Protein AF-T1A8D2-F1 (afdb_monomer_lite)

InterPro domains:
  IPR000194 ATPase, F1/V1/A1 complex, alpha/beta subunit, nucleotide-binding domain [PF00006] (23-171)
  IPR027417 P-loop containing nucleoside triphosphate hydrolase [SSF52540] (2-171)
  IPR050053 ATPase alpha/beta chains [PTHR15184] (2-173)

Secondary structure (DSSP, 8-state):
--S--PPPPGGGS-----EE--S-HHHHHHSPEETT--------TTSSHHHHHHHHHHHIIIII--EEEEEEES--HHHHHHHHHHHHHTT-GGGEEEEEE-TTS-HHHHHHHHHHHHHHHHHHHHTS---EEEEEETHHHHHHHHHHHHHHTTPPP-GGG--TTHHHHHHT-

Organism: NCBI:txid410659

Foldseek 3Di:
DDLDDFDDDPVPDDPDWDWDDQVDVCCVPPPTDTQVDDDDDDDDPPPCPLVSVLSSLVCCVPPFVFAEEEQAQQAAPVVVVVSVVVCVVVVSVVRYHYFYDHVPHQLVSSLRSLSVSVVVQVCCCPVVVGRYHYHYVPPVSNQVSQLVVQVVVVADADPPSTHPCSVVSSVRD

Sequence (173 aa):
RSIHRDPPPYDELATSTEVFETGIKVIDLIAPFSKGGKTGLFGGAGVGKTVIIMELIRNIAMEHGGFSVFAGVGERTREGNDLWNEMKESKVIDKTSLVYGQMNEPPGVRLRVALTGLAQAEFFRDEEQRDVLFFVDNIFRFTLAGAEVSALLGRMPSAVGYQPTLAVEMGGL

Structure (mmCIF, N/CA/C/O backbone):
data_AF-T1A8D2-F1
#
_entry.id   AF-T1A8D2-F1
#
loop_
_atom_site.group_PDB
_atom_site.id
_atom_site.type_symbol
_atom_site.label_atom_id
_atom_site.label_alt_id
_atom_site.label_comp_id
_atom_site.label_asym_id
_atom_site.label_entity_id
_atom_site.label_seq_id
_atom_site.pdbx_PDB_ins_code
_atom_site.Cartn_x
_atom_site.Cartn_y
_atom_site.Cartn_z
_atom_site.occupancy
_atom_site.B_iso_or_equiv
_atom_site.auth_seq_id
_atom_site.auth_comp_id
_atom_site.auth_asym_id
_atom_site.auth_atom_id
_atom_site.pdbx_PDB_model_num
ATOM 1 N N . ARG A 1 1 ? 2.621 -15.488 4.772 1.00 78.00 1 A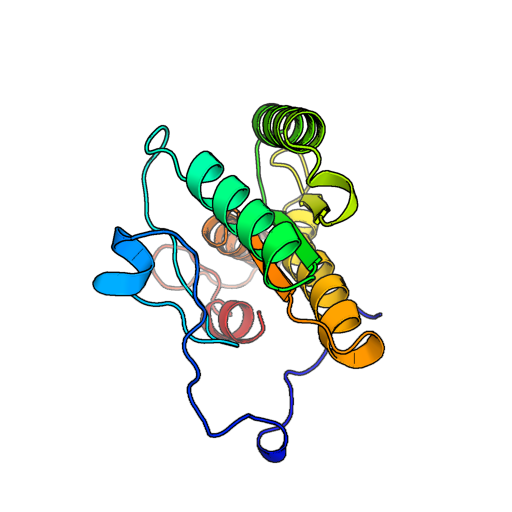RG A N 1
ATOM 2 C CA . ARG A 1 1 ? 2.030 -15.790 3.443 1.00 78.00 1 ARG A CA 1
ATOM 3 C C . ARG A 1 1 ? 3.031 -15.457 2.338 1.00 78.00 1 ARG A C 1
ATOM 5 O O . ARG A 1 1 ? 3.975 -14.726 2.616 1.00 78.00 1 ARG A O 1
ATOM 12 N N . SER A 1 2 ? 2.866 -16.011 1.132 1.00 91.62 2 SER A N 1
ATOM 13 C CA . SER A 1 2 ? 3.641 -15.592 -0.051 1.00 91.62 2 SER A CA 1
ATOM 14 C C . SER A 1 2 ? 3.318 -14.136 -0.400 1.00 91.62 2 SER A C 1
ATOM 16 O O . SER A 1 2 ? 2.164 -13.739 -0.279 1.00 91.62 2 SER A O 1
ATOM 18 N N . ILE A 1 3 ? 4.312 -13.362 -0.846 1.00 94.56 3 ILE A N 1
ATOM 19 C CA . ILE A 1 3 ? 4.110 -11.997 -1.374 1.00 94.56 3 ILE A CA 1
ATOM 20 C C . ILE A 1 3 ? 3.638 -11.993 -2.836 1.00 94.56 3 ILE A C 1
ATOM 22 O O . ILE A 1 3 ? 3.294 -10.951 -3.381 1.00 94.56 3 ILE A O 1
ATOM 26 N N . HIS A 1 4 ? 3.662 -13.155 -3.489 1.00 94.38 4 HIS A N 1
ATOM 27 C CA . HIS A 1 4 ? 3.144 -13.356 -4.835 1.00 94.38 4 HIS A CA 1
ATOM 28 C C . HIS A 1 4 ? 1.907 -14.238 -4.750 1.00 94.38 4 HIS A C 1
ATOM 30 O O . HIS A 1 4 ? 2.004 -15.387 -4.300 1.00 94.38 4 HIS A O 1
ATOM 36 N N . ARG A 1 5 ? 0.765 -13.684 -5.157 1.00 90.69 5 ARG A N 1
ATOM 37 C CA . ARG A 1 5 ? -0.535 -14.346 -5.153 1.00 90.69 5 ARG A CA 1
ATOM 38 C C . ARG A 1 5 ? -1.411 -13.750 -6.252 1.00 90.69 5 ARG A C 1
ATOM 40 O O . ARG A 1 5 ? -1.232 -12.590 -6.619 1.00 90.69 5 ARG A O 1
ATOM 47 N N . ASP A 1 6 ? -2.330 -14.559 -6.755 1.00 92.06 6 ASP A N 1
ATOM 48 C CA . ASP A 1 6 ? -3.374 -14.103 -7.664 1.00 92.06 6 ASP A CA 1
ATOM 49 C C . ASP A 1 6 ? -4.429 -13.274 -6.908 1.00 92.06 6 ASP A C 1
ATOM 51 O O . ASP A 1 6 ? -4.657 -13.515 -5.715 1.00 92.06 6 ASP A O 1
ATOM 55 N N . PRO A 1 7 ? -5.075 -12.300 -7.574 1.00 92.06 7 PRO A N 1
ATOM 56 C CA . PRO A 1 7 ? -6.172 -11.548 -6.977 1.00 92.06 7 PRO A CA 1
ATOM 57 C C . PRO A 1 7 ? -7.350 -12.472 -6.612 1.00 92.06 7 PRO A C 1
ATOM 59 O O . PRO A 1 7 ? -7.465 -13.566 -7.174 1.00 92.06 7 PRO A O 1
ATOM 62 N N . PRO A 1 8 ? -8.251 -12.035 -5.709 1.00 91.88 8 PRO A N 1
ATOM 63 C CA . PRO A 1 8 ? -9.475 -12.772 -5.413 1.00 91.88 8 PRO A CA 1
ATOM 64 C C . PRO A 1 8 ? -10.268 -13.092 -6.693 1.00 91.88 8 PRO A C 1
ATOM 66 O O . PRO A 1 8 ? -10.327 -12.249 -7.599 1.00 91.88 8 PRO A O 1
ATOM 69 N N . PRO A 1 9 ? -10.863 -14.293 -6.796 1.00 93.44 9 PRO A N 1
ATOM 70 C CA . PRO A 1 9 ? -11.657 -14.674 -7.952 1.00 93.44 9 PRO A CA 1
ATOM 71 C C . PRO A 1 9 ? -12.948 -13.844 -8.026 1.00 93.44 9 PRO A C 1
ATOM 73 O O . PRO A 1 9 ? -13.405 -13.255 -7.047 1.00 93.44 9 PRO A O 1
ATOM 76 N N . TYR A 1 10 ? -13.528 -13.762 -9.225 1.00 91.12 10 TYR A N 1
ATOM 77 C CA . TYR A 1 10 ? -14.649 -12.860 -9.513 1.00 91.12 10 TYR A CA 1
ATOM 78 C C . TYR A 1 10 ? -15.898 -13.129 -8.656 1.00 91.12 10 TYR A C 1
ATOM 80 O O . TYR A 1 10 ? -16.630 -12.201 -8.325 1.00 91.12 10 TYR A O 1
ATOM 88 N N . ASP A 1 11 ? -16.138 -14.385 -8.295 1.00 92.31 11 ASP A N 1
ATOM 89 C CA . ASP A 1 11 ? -17.256 -14.843 -7.470 1.00 92.31 11 ASP A CA 1
ATOM 90 C C . ASP A 1 11 ? -17.105 -14.522 -5.974 1.00 92.31 11 ASP A C 1
ATOM 92 O O . ASP A 1 11 ? -18.099 -14.540 -5.252 1.00 92.31 11 ASP A O 1
ATOM 96 N N . GLU A 1 12 ? -15.900 -14.169 -5.516 1.00 87.94 12 GLU A N 1
ATOM 97 C CA . GLU A 1 12 ? -15.640 -13.693 -4.149 1.00 87.94 12 GLU A CA 1
ATOM 98 C C . GLU A 1 12 ? -15.755 -12.161 -4.015 1.00 87.94 12 GLU A C 1
ATOM 100 O O . GLU A 1 12 ? -15.654 -11.619 -2.912 1.00 87.94 12 GLU A O 1
ATOM 105 N N . LEU A 1 13 ? -15.966 -11.434 -5.118 1.00 87.50 13 LEU A N 1
ATOM 106 C CA . LEU A 1 13 ? -16.071 -9.977 -5.089 1.00 87.50 13 LEU A CA 1
ATOM 107 C C . LEU A 1 13 ? -17.423 -9.523 -4.522 1.00 87.50 13 LEU A C 1
ATOM 109 O O . LEU A 1 13 ? -18.489 -9.941 -4.975 1.00 87.50 13 LEU A O 1
ATOM 113 N N . ALA A 1 14 ? -17.382 -8.597 -3.561 1.00 84.88 14 ALA A N 1
ATOM 114 C CA . ALA A 1 14 ? -18.587 -7.981 -3.019 1.00 84.88 14 ALA A CA 1
ATOM 115 C C . ALA A 1 14 ? -19.301 -7.132 -4.085 1.00 84.88 14 ALA A C 1
ATOM 117 O O . ALA A 1 14 ? -18.688 -6.313 -4.770 1.00 84.88 14 ALA A O 1
ATOM 118 N N . THR A 1 15 ? -20.620 -7.299 -4.201 1.00 82.81 15 THR A N 1
ATOM 119 C CA . THR A 1 15 ? -21.453 -6.568 -5.172 1.00 82.81 15 THR A CA 1
ATOM 120 C C . THR A 1 15 ? -22.034 -5.266 -4.622 1.00 82.81 15 THR A C 1
ATOM 122 O O . THR A 1 15 ? -22.612 -4.487 -5.378 1.00 82.81 15 THR A O 1
ATOM 125 N N . SER A 1 16 ? -21.943 -5.043 -3.308 1.00 80.44 16 SER A N 1
ATOM 126 C CA . SER A 1 16 ? -22.485 -3.867 -2.629 1.00 80.44 16 SER A CA 1
ATOM 127 C C . SER A 1 16 ? -21.389 -2.867 -2.285 1.00 80.44 16 SER A C 1
ATOM 129 O O . SER A 1 16 ? -20.366 -3.221 -1.704 1.00 80.44 16 SER A O 1
ATOM 131 N N . THR A 1 17 ? -21.644 -1.598 -2.589 1.00 80.88 17 THR A N 1
ATOM 132 C CA . THR A 1 17 ? -20.781 -0.493 -2.174 1.00 80.88 17 THR A CA 1
ATOM 133 C C . THR A 1 17 ? -21.254 0.030 -0.825 1.00 80.88 17 THR A C 1
ATOM 135 O O . THR A 1 17 ? -22.325 0.629 -0.732 1.00 80.88 17 THR A O 1
ATOM 138 N N . GLU A 1 18 ? -20.453 -0.180 0.213 1.00 88.12 18 GLU A N 1
ATOM 139 C CA . GLU A 1 18 ? -20.661 0.426 1.529 1.00 88.12 18 GLU A CA 1
ATOM 140 C C . GLU A 1 18 ? -19.740 1.632 1.708 1.00 88.12 18 GLU A C 1
ATOM 142 O O . GLU A 1 18 ? -18.583 1.611 1.280 1.00 88.12 18 GLU A O 1
ATOM 147 N N . VAL A 1 19 ? -20.242 2.683 2.357 1.00 89.38 19 VAL A N 1
ATOM 148 C CA . VAL A 1 19 ? -19.422 3.845 2.710 1.00 89.38 19 VAL A CA 1
ATOM 149 C C . VAL A 1 19 ? -18.532 3.489 3.898 1.00 89.38 19 VAL A C 1
ATOM 151 O O . VAL A 1 19 ? -18.973 2.891 4.877 1.00 89.38 19 VAL A O 1
ATOM 154 N N . PHE A 1 20 ? -17.262 3.858 3.793 1.00 88.38 20 PHE A N 1
ATOM 155 C CA . PHE A 1 20 ? -16.303 3.813 4.880 1.00 88.38 20 PHE A CA 1
ATOM 156 C C . PHE A 1 20 ? -16.250 5.191 5.550 1.00 88.38 20 PHE A C 1
ATOM 158 O O . PHE A 1 20 ? -15.716 6.143 4.978 1.00 88.38 20 PHE A O 1
ATOM 165 N N . GLU A 1 21 ? -16.840 5.293 6.741 1.00 88.81 21 GLU A N 1
ATOM 166 C CA . GLU A 1 21 ? -16.860 6.530 7.525 1.00 88.81 21 GLU A CA 1
ATOM 167 C C . GLU A 1 21 ? -15.481 6.798 8.135 1.00 88.81 21 GLU A C 1
ATOM 169 O O . GLU A 1 21 ? -14.952 5.998 8.908 1.00 88.81 21 GLU A O 1
ATOM 174 N N . THR A 1 22 ? -14.886 7.928 7.754 1.00 88.62 22 THR A N 1
ATOM 175 C CA . THR A 1 22 ? -13.522 8.295 8.149 1.00 88.62 22 THR A CA 1
ATOM 176 C C . THR A 1 22 ? -13.470 9.182 9.385 1.00 88.62 22 THR A C 1
ATOM 178 O O . THR A 1 22 ? -12.394 9.336 9.958 1.00 88.62 22 THR A O 1
ATOM 181 N N . GLY A 1 23 ? -14.579 9.827 9.757 1.00 88.56 23 GLY A N 1
ATOM 182 C CA . GLY A 1 23 ? -14.636 10.862 10.793 1.00 88.56 23 GLY A CA 1
ATOM 183 C C . GLY A 1 23 ? -14.097 12.224 10.329 1.00 88.56 23 GLY A C 1
ATOM 184 O O . GLY A 1 23 ? -14.120 13.207 11.077 1.00 88.56 23 GLY A O 1
ATOM 185 N N . ILE A 1 24 ? -13.618 12.327 9.085 1.00 91.56 24 ILE A N 1
ATOM 186 C CA . ILE A 1 24 ? -13.083 13.557 8.507 1.00 91.56 24 ILE A CA 1
ATOM 187 C C . ILE A 1 24 ? -14.168 14.203 7.647 1.00 91.56 24 ILE A C 1
ATOM 189 O O . ILE A 1 24 ? -14.405 13.804 6.511 1.00 91.56 24 ILE A O 1
ATOM 193 N N . LYS A 1 25 ? -14.763 15.291 8.153 1.00 93.44 25 LYS A N 1
ATOM 194 C CA . LYS A 1 25 ? -15.904 15.993 7.524 1.00 93.44 25 LYS A CA 1
ATOM 195 C C . LYS A 1 25 ? -15.778 16.224 6.017 1.00 93.44 25 LYS A C 1
ATOM 197 O O . LYS A 1 25 ? -16.750 16.049 5.295 1.00 93.44 25 LYS A O 1
ATOM 202 N N . VAL A 1 26 ? -14.615 16.678 5.540 1.00 93.81 26 VAL A N 1
ATOM 203 C CA . VAL A 1 26 ? -14.428 16.958 4.106 1.00 93.81 26 VAL A CA 1
ATOM 204 C C . VAL A 1 26 ? -14.395 15.676 3.273 1.00 93.81 26 VAL A C 1
ATOM 206 O O . VAL A 1 26 ? -14.900 15.678 2.156 1.00 93.81 26 VAL A O 1
ATOM 209 N N . ILE A 1 27 ? -13.853 14.586 3.819 1.00 93.19 27 ILE A N 1
ATOM 210 C CA . ILE A 1 27 ? -13.820 13.285 3.152 1.00 93.19 27 ILE A CA 1
ATOM 211 C C . ILE A 1 27 ? -15.230 12.703 3.158 1.00 93.19 27 ILE A C 1
ATOM 213 O O . ILE A 1 27 ? -15.786 12.475 2.092 1.00 93.19 27 ILE A O 1
ATOM 217 N N . ASP A 1 28 ? -15.858 12.594 4.327 1.00 92.50 28 ASP A N 1
ATOM 218 C CA . ASP A 1 28 ? -17.167 11.946 4.462 1.00 92.50 28 ASP A CA 1
ATOM 219 C C . ASP A 1 28 ? -18.287 12.678 3.700 1.00 92.50 28 ASP A C 1
ATOM 221 O O . ASP A 1 28 ? -19.221 12.042 3.219 1.00 92.50 28 ASP A O 1
ATOM 225 N N . LEU A 1 29 ? -18.198 14.007 3.549 1.00 94.06 29 LEU A N 1
ATOM 226 C CA . LEU A 1 29 ? -19.216 14.793 2.843 1.00 94.06 29 LEU A CA 1
ATOM 227 C C . LEU A 1 29 ? -18.970 14.914 1.332 1.00 94.06 29 LEU A C 1
ATOM 229 O O . LEU A 1 29 ? -19.924 14.869 0.559 1.00 94.06 29 LEU A O 1
ATOM 233 N N . ILE A 1 30 ? -17.724 15.155 0.907 1.00 94.69 30 ILE A N 1
ATOM 234 C CA . ILE A 1 30 ? -17.418 15.541 -0.484 1.00 94.69 30 ILE A CA 1
ATOM 235 C C . ILE A 1 30 ? -16.876 14.367 -1.299 1.00 94.69 30 ILE A C 1
ATOM 237 O O . ILE A 1 30 ? -17.179 14.256 -2.485 1.00 94.69 30 ILE A O 1
ATOM 241 N N . ALA A 1 31 ? -16.062 13.509 -0.686 1.00 92.38 31 ALA A N 1
ATOM 242 C CA . ALA A 1 31 ? -15.376 12.413 -1.362 1.00 92.38 31 ALA A CA 1
ATOM 243 C C . ALA A 1 31 ? -15.325 11.168 -0.456 1.00 92.38 31 ALA A C 1
ATOM 245 O O . ALA A 1 31 ? -14.235 10.773 -0.031 1.00 92.38 31 ALA A O 1
ATOM 246 N N . PRO A 1 32 ? -16.493 10.578 -0.126 1.00 91.31 32 PRO A N 1
ATOM 247 C CA . PRO A 1 32 ? -16.577 9.482 0.828 1.00 91.31 32 PRO A CA 1
ATOM 248 C C . PRO A 1 32 ? -15.811 8.263 0.323 1.00 91.31 32 PRO A C 1
ATOM 250 O O . PRO A 1 32 ? -15.839 7.928 -0.865 1.00 91.31 32 PRO A O 1
ATOM 253 N N . PHE A 1 33 ? -15.127 7.580 1.237 1.00 91.38 33 PHE A N 1
ATOM 254 C CA . PHE A 1 33 ? -14.422 6.351 0.902 1.00 91.38 33 PHE A CA 1
ATOM 255 C C . PHE A 1 33 ? -15.420 5.201 0.801 1.00 91.38 33 PHE A C 1
ATOM 257 O O . PHE A 1 33 ? -16.437 5.180 1.488 1.00 91.38 33 PHE A O 1
ATOM 264 N N . SER A 1 34 ? -15.144 4.238 -0.072 1.00 90.25 34 SER A N 1
ATOM 265 C CA . SER A 1 34 ? -15.908 2.989 -0.140 1.00 90.25 34 SER A CA 1
ATOM 266 C C . SER A 1 34 ? -15.131 1.886 0.567 1.00 90.25 34 SER A C 1
ATOM 268 O O . SER A 1 34 ? -13.919 1.769 0.363 1.00 90.25 34 SER A O 1
ATOM 270 N N . LYS A 1 35 ? -15.804 1.058 1.368 1.00 87.94 35 LYS A N 1
ATOM 271 C CA . LYS A 1 35 ? -15.189 -0.146 1.942 1.00 87.94 35 LYS A CA 1
ATOM 272 C C . LYS A 1 35 ? -14.720 -1.073 0.821 1.00 87.94 35 LYS A C 1
ATOM 274 O O . LYS A 1 35 ? -15.427 -1.267 -0.164 1.00 87.94 35 LYS A O 1
ATOM 279 N N . GLY A 1 36 ? -13.497 -1.592 0.944 1.00 86.69 36 GLY A N 1
ATOM 280 C CA . GLY A 1 36 ? -12.843 -2.382 -0.110 1.00 86.69 36 GLY A CA 1
ATOM 281 C C . GLY A 1 36 ? -12.416 -1.577 -1.348 1.00 86.69 36 GLY A C 1
ATOM 282 O O . GLY A 1 36 ? -11.898 -2.151 -2.305 1.00 86.69 36 GLY A O 1
ATOM 283 N N . GLY A 1 37 ? -12.616 -0.255 -1.347 1.00 89.00 37 GLY A N 1
ATOM 284 C CA . GLY A 1 37 ? -12.211 0.633 -2.429 1.00 89.00 37 GLY A CA 1
ATOM 285 C C . GLY A 1 37 ? -10.725 0.996 -2.395 1.00 89.00 37 GLY A C 1
ATOM 286 O O . GLY A 1 37 ? -10.035 0.833 -1.390 1.00 89.00 37 GLY A O 1
ATOM 287 N N . LYS A 1 38 ? -10.235 1.545 -3.512 1.00 91.25 38 LYS A N 1
ATOM 288 C CA . LYS A 1 38 ? -8.898 2.145 -3.624 1.00 91.25 38 LYS A CA 1
ATOM 289 C C . LYS A 1 38 ? -9.046 3.668 -3.695 1.00 91.25 38 LYS A C 1
ATOM 291 O O . LYS A 1 38 ? -9.716 4.173 -4.594 1.00 91.25 38 LYS A O 1
ATOM 296 N N . THR A 1 39 ? -8.385 4.394 -2.796 1.00 91.00 39 THR A N 1
ATOM 297 C CA . THR A 1 39 ? -8.404 5.867 -2.760 1.00 91.00 39 THR A CA 1
ATOM 298 C C . THR A 1 39 ? -7.001 6.424 -2.979 1.00 91.00 39 THR A C 1
ATOM 300 O O . THR A 1 39 ? -6.046 5.995 -2.337 1.00 91.00 39 THR A O 1
ATOM 303 N N . GLY A 1 40 ? -6.870 7.419 -3.860 1.00 90.75 40 GLY A N 1
ATOM 304 C CA . GLY A 1 40 ? -5.622 8.160 -4.051 1.00 90.75 40 GLY A CA 1
ATOM 305 C C . GLY A 1 40 ? -5.565 9.442 -3.217 1.00 90.75 40 GLY A C 1
ATOM 306 O O . GLY A 1 40 ? -6.420 10.313 -3.366 1.00 90.75 40 GLY A O 1
ATOM 307 N N . LEU A 1 41 ? -4.526 9.596 -2.390 1.00 88.12 41 LEU A N 1
ATOM 308 C CA . LEU A 1 41 ? -4.213 10.857 -1.709 1.00 88.12 41 LEU A CA 1
ATOM 309 C C . LEU A 1 41 ? -3.195 11.656 -2.533 1.00 88.12 41 LEU A C 1
ATOM 311 O O . LEU A 1 41 ? -1.980 11.493 -2.401 1.00 88.12 41 LEU A O 1
ATOM 315 N N . PHE A 1 42 ? -3.694 12.538 -3.395 1.00 87.31 42 PHE A N 1
ATOM 316 C CA . PHE A 1 42 ? -2.856 13.375 -4.252 1.00 87.31 42 PHE A CA 1
ATOM 317 C C . PHE A 1 42 ? -2.458 14.667 -3.536 1.00 87.31 42 PHE A C 1
ATOM 319 O O . PHE A 1 42 ? -3.307 15.456 -3.131 1.00 87.31 42 PHE A O 1
ATOM 326 N N . GLY A 1 43 ? -1.154 14.917 -3.404 1.00 82.38 43 GLY A N 1
ATOM 327 C CA . GLY A 1 43 ? -0.672 16.150 -2.789 1.00 82.38 43 GLY A CA 1
ATOM 328 C C . GLY A 1 43 ? 0.841 16.329 -2.861 1.00 82.38 43 GLY A C 1
ATOM 329 O O . GLY A 1 43 ? 1.593 15.362 -3.004 1.00 82.38 43 GLY A O 1
ATOM 330 N N . GLY A 1 44 ? 1.288 17.580 -2.738 1.00 77.12 44 GLY A N 1
ATOM 331 C CA . GLY A 1 44 ? 2.705 17.954 -2.709 1.00 77.12 44 GLY A CA 1
ATOM 332 C C . GLY A 1 44 ? 3.407 17.595 -1.395 1.00 77.12 44 GLY A C 1
ATOM 333 O O . GLY A 1 44 ? 2.873 16.866 -0.555 1.00 77.12 44 GLY A O 1
ATOM 334 N N . ALA A 1 45 ? 4.626 18.097 -1.213 1.00 77.12 45 ALA A N 1
ATOM 335 C CA . ALA A 1 45 ? 5.311 18.050 0.077 1.00 77.12 45 ALA A CA 1
ATOM 336 C C . ALA A 1 45 ? 4.714 19.103 1.028 1.00 77.12 45 ALA A C 1
ATOM 338 O O . ALA A 1 45 ? 4.351 20.191 0.589 1.00 77.12 45 ALA A O 1
ATOM 339 N N . GLY A 1 46 ? 4.598 18.781 2.319 1.00 77.88 46 GLY A N 1
ATOM 340 C CA . GLY A 1 46 ? 4.149 19.734 3.345 1.00 77.88 46 GLY A CA 1
ATOM 341 C C . GLY A 1 46 ? 2.645 20.036 3.379 1.00 77.88 46 GLY A C 1
ATOM 342 O O . GLY A 1 46 ? 2.217 20.834 4.201 1.00 77.88 46 GLY A O 1
ATOM 343 N N . VAL A 1 47 ? 1.822 19.385 2.548 1.00 86.50 47 VAL A N 1
ATOM 344 C CA . VAL A 1 47 ? 0.357 19.610 2.519 1.00 86.50 47 VAL A CA 1
ATOM 345 C C . VAL A 1 47 ? -0.420 18.837 3.596 1.00 86.50 47 VAL A C 1
ATOM 347 O O . VAL A 1 47 ? -1.644 18.846 3.590 1.00 86.50 47 VAL A O 1
ATOM 350 N N . GLY A 1 48 ? 0.270 18.133 4.499 1.00 83.69 48 GLY A N 1
ATOM 351 C CA . GLY A 1 48 ? -0.364 17.394 5.598 1.00 83.69 48 GLY A CA 1
ATOM 352 C C . GLY A 1 48 ? -0.840 15.972 5.268 1.00 83.69 48 GLY A C 1
ATOM 353 O O . GLY A 1 48 ? -1.655 15.433 6.007 1.00 83.69 48 GLY A O 1
ATOM 354 N N . LYS A 1 49 ? -0.331 15.327 4.204 1.00 84.81 49 LYS A N 1
ATOM 355 C CA . LYS A 1 49 ? -0.709 13.936 3.848 1.00 84.81 49 LYS A CA 1
ATOM 356 C C . LYS A 1 49 ? -0.503 12.957 5.005 1.00 84.81 49 LYS A C 1
ATOM 358 O O . LYS A 1 49 ? -1.407 12.200 5.328 1.00 84.81 49 LYS A O 1
ATOM 363 N N . THR A 1 50 ? 0.660 13.019 5.651 1.00 79.25 50 THR A N 1
ATOM 364 C CA . THR A 1 50 ? 1.006 12.165 6.793 1.00 79.25 50 THR A CA 1
ATOM 365 C C . THR A 1 50 ? 0.042 12.365 7.959 1.00 79.25 50 THR A C 1
ATOM 367 O O . THR A 1 50 ? -0.410 11.392 8.547 1.00 79.25 50 THR A O 1
ATOM 370 N N . VAL A 1 51 ? -0.359 13.612 8.227 1.00 84.88 51 VAL A N 1
ATOM 371 C CA . VAL A 1 51 ? -1.339 13.939 9.274 1.00 84.88 51 VAL A CA 1
ATOM 372 C C . VAL A 1 51 ? -2.696 13.304 8.972 1.00 84.88 51 VAL A C 1
ATOM 374 O O . VAL A 1 51 ? -3.297 12.705 9.857 1.00 84.88 51 VAL A O 1
ATOM 377 N N . ILE A 1 52 ? -3.152 13.368 7.716 1.00 88.50 52 ILE A N 1
ATOM 378 C CA . ILE A 1 52 ? -4.400 12.714 7.294 1.00 88.50 52 ILE A CA 1
ATOM 379 C C . ILE A 1 52 ? -4.292 11.191 7.437 1.00 88.50 52 ILE A C 1
ATOM 381 O O . ILE A 1 52 ? -5.215 10.568 7.947 1.00 88.50 52 ILE A O 1
ATOM 385 N N . ILE A 1 53 ? -3.173 10.588 7.025 1.00 87.06 53 ILE A N 1
ATOM 386 C CA . ILE A 1 53 ? -2.946 9.139 7.152 1.00 87.06 53 ILE A CA 1
ATOM 387 C C . ILE A 1 53 ? -3.000 8.711 8.622 1.00 87.06 53 ILE A C 1
ATOM 389 O O . ILE A 1 53 ? -3.691 7.752 8.952 1.00 87.06 53 ILE A O 1
ATOM 393 N N . MET A 1 54 ? -2.319 9.432 9.513 1.00 85.25 54 MET A N 1
ATOM 394 C CA . MET A 1 54 ? -2.338 9.129 10.944 1.00 85.25 54 MET A CA 1
ATOM 395 C C . MET A 1 54 ? -3.733 9.260 11.552 1.00 85.25 54 MET A C 1
ATOM 397 O O . MET A 1 54 ? -4.127 8.405 12.341 1.00 85.25 54 MET A O 1
ATOM 401 N N . GLU A 1 55 ? -4.497 10.285 11.168 1.00 87.75 55 GLU A N 1
ATOM 402 C CA . GLU A 1 55 ? -5.865 10.453 11.664 1.00 87.75 55 GLU A CA 1
ATOM 403 C C . GLU A 1 55 ? -6.793 9.342 11.146 1.00 87.75 55 GLU A C 1
ATOM 405 O O . GLU A 1 55 ? -7.597 8.816 11.909 1.00 87.75 55 GLU A O 1
ATOM 410 N N . LEU A 1 56 ? -6.625 8.891 9.897 1.00 88.94 56 LEU A N 1
ATOM 411 C CA . LEU A 1 56 ? -7.353 7.733 9.365 1.00 88.94 56 LEU A CA 1
ATOM 412 C C . LEU A 1 56 ? -7.032 6.442 10.135 1.00 88.94 56 LEU A C 1
ATOM 414 O O . LEU A 1 56 ? -7.943 5.696 10.494 1.00 88.94 56 LEU A O 1
ATOM 418 N N . ILE A 1 57 ? -5.750 6.194 10.425 1.00 85.81 57 ILE A N 1
ATOM 419 C CA . ILE A 1 57 ? -5.306 5.046 11.235 1.00 85.81 57 ILE A CA 1
ATOM 420 C C . ILE A 1 57 ? -5.936 5.109 12.629 1.00 85.81 57 ILE A C 1
ATOM 422 O O . ILE A 1 57 ? -6.469 4.116 13.127 1.00 85.81 57 ILE A O 1
ATOM 426 N N . ARG A 1 58 ? -5.900 6.289 13.253 1.00 84.06 58 ARG A N 1
ATOM 427 C CA . ARG A 1 58 ? -6.466 6.525 14.580 1.00 84.06 58 ARG A CA 1
ATOM 428 C C . ARG A 1 58 ? -7.975 6.282 14.606 1.00 84.06 58 ARG A C 1
ATOM 430 O O . ARG A 1 58 ? -8.447 5.604 15.515 1.00 84.06 58 ARG A O 1
ATOM 437 N N . ASN A 1 59 ? -8.716 6.776 13.617 1.00 84.00 59 ASN A N 1
ATOM 438 C CA . ASN A 1 59 ? -10.171 6.620 13.567 1.00 84.00 59 ASN A CA 1
ATOM 439 C C . ASN A 1 59 ? -10.578 5.159 13.344 1.00 84.00 59 ASN A C 1
ATOM 441 O O . ASN A 1 59 ? -11.476 4.674 14.028 1.00 84.00 59 ASN A O 1
ATOM 445 N N . ILE A 1 60 ? -9.852 4.397 12.517 1.00 80.75 60 ILE A N 1
ATOM 446 C CA . ILE A 1 60 ? -10.082 2.945 12.417 1.00 80.75 60 ILE A CA 1
ATOM 447 C C . ILE A 1 60 ? -9.807 2.217 13.719 1.00 80.75 60 ILE A C 1
ATOM 449 O O . ILE A 1 60 ? -10.611 1.379 14.132 1.00 80.75 60 ILE A O 1
ATOM 453 N N . ALA A 1 61 ? -8.670 2.509 14.347 1.00 77.06 61 ALA A N 1
ATOM 454 C CA . ALA A 1 61 ? -8.273 1.832 15.570 1.00 77.06 61 ALA A CA 1
ATOM 455 C C . ALA A 1 61 ? -9.291 2.066 16.699 1.00 77.06 61 ALA A C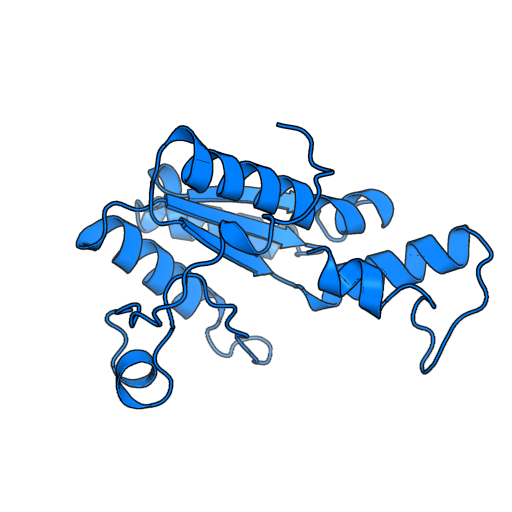 1
ATOM 457 O O . ALA A 1 61 ? -9.549 1.155 17.487 1.00 77.06 61 ALA A O 1
ATOM 458 N N . MET A 1 62 ? -9.873 3.269 16.763 1.00 76.06 62 MET A N 1
ATOM 459 C CA . MET A 1 62 ? -10.810 3.673 17.813 1.00 76.06 62 MET A CA 1
ATOM 460 C C . MET A 1 62 ? -12.264 3.272 17.535 1.00 76.06 62 MET A C 1
ATOM 462 O O . MET A 1 62 ? -12.943 2.844 18.465 1.00 76.06 62 MET A O 1
ATOM 466 N N . GLU A 1 63 ? -12.752 3.417 16.299 1.00 74.56 63 GLU A N 1
ATOM 467 C CA . GLU A 1 63 ? -14.182 3.258 15.981 1.00 74.56 63 GLU A CA 1
ATOM 468 C C . GLU A 1 63 ? -14.525 1.896 15.370 1.00 74.56 63 GLU A C 1
ATOM 470 O O . GLU A 1 63 ? -15.562 1.321 15.693 1.00 74.56 63 GLU A O 1
ATOM 475 N N . HIS A 1 64 ? -13.644 1.349 14.528 1.00 70.19 64 HIS A N 1
ATOM 476 C CA . HIS A 1 64 ? -13.921 0.129 13.755 1.00 70.19 64 HIS A CA 1
ATOM 477 C C . HIS A 1 64 ? -13.178 -1.103 14.289 1.00 70.19 64 HIS A C 1
ATOM 479 O O . HIS A 1 64 ? -13.429 -2.222 13.850 1.00 70.19 64 HIS A O 1
ATOM 485 N N . GLY A 1 65 ? -12.251 -0.923 15.239 1.00 72.31 65 GLY A N 1
ATOM 486 C CA . GLY A 1 65 ? -11.440 -2.009 15.804 1.00 72.31 65 GLY A CA 1
ATOM 487 C C . GLY A 1 65 ? -10.540 -2.711 14.777 1.00 72.31 65 GLY A C 1
ATOM 488 O O . GLY A 1 65 ? -10.096 -3.838 15.020 1.00 72.31 65 GLY A O 1
ATOM 489 N N . GLY A 1 66 ? -10.305 -2.063 13.633 1.00 83.56 66 GLY A N 1
ATOM 490 C CA . GLY A 1 66 ? -9.516 -2.582 12.521 1.00 83.56 66 GLY A CA 1
ATOM 491 C C . GLY A 1 66 ? -8.012 -2.396 12.711 1.00 83.56 66 GLY A C 1
ATOM 492 O O . GLY A 1 66 ? -7.549 -1.737 13.646 1.00 83.56 66 GLY A O 1
ATOM 493 N N . PHE A 1 67 ? -7.245 -2.976 11.792 1.00 89.38 67 PHE A N 1
ATOM 494 C CA . PHE A 1 67 ? -5.791 -2.831 11.739 1.00 89.38 67 PHE A CA 1
ATOM 495 C C . PHE A 1 67 ? -5.376 -1.953 10.562 1.00 89.38 67 PHE A C 1
ATOM 497 O O . PHE A 1 67 ? -6.093 -1.814 9.573 1.00 89.38 67 PHE A O 1
ATOM 504 N N . SER A 1 68 ? -4.193 -1.358 10.658 1.00 92.06 68 SER A N 1
ATOM 505 C CA . SER A 1 68 ? -3.590 -0.614 9.556 1.00 92.06 68 SER A CA 1
ATOM 506 C C . SER A 1 68 ? -2.272 -1.248 9.137 1.00 92.06 68 SER A C 1
ATOM 508 O O . SER A 1 68 ? -1.497 -1.723 9.965 1.00 92.06 68 SER A O 1
ATOM 510 N N . VAL A 1 69 ? -1.993 -1.245 7.840 1.00 94.69 69 VAL A N 1
ATOM 511 C CA . VAL A 1 69 ? -0.709 -1.669 7.285 1.00 94.69 69 VAL A CA 1
ATOM 512 C C . VAL A 1 69 ? -0.166 -0.539 6.429 1.00 94.69 69 VAL A C 1
ATOM 514 O O . VAL A 1 69 ? -0.827 -0.083 5.502 1.00 94.69 69 VAL A O 1
ATOM 517 N N . PHE A 1 70 ? 1.041 -0.082 6.735 1.00 94.31 70 PHE A N 1
ATOM 518 C CA . PHE A 1 70 ? 1.712 0.988 6.014 1.00 94.31 70 PHE A CA 1
ATOM 519 C C . PHE A 1 70 ? 2.921 0.430 5.267 1.00 94.31 70 PHE A C 1
ATOM 521 O O . PHE A 1 70 ? 3.880 -0.036 5.881 1.00 94.31 70 PHE A O 1
ATOM 528 N N . ALA A 1 71 ? 2.884 0.491 3.940 1.00 95.75 71 ALA A N 1
ATOM 529 C CA . ALA A 1 71 ? 3.995 0.163 3.061 1.00 95.75 71 ALA A CA 1
ATOM 530 C C . ALA A 1 71 ? 4.715 1.443 2.613 1.00 95.75 71 ALA A C 1
ATOM 532 O O . ALA A 1 71 ? 4.251 2.151 1.718 1.00 95.75 71 ALA A O 1
ATOM 533 N N . GLY A 1 72 ? 5.870 1.705 3.223 1.00 94.44 72 GLY A N 1
ATOM 534 C CA . GLY A 1 72 ? 6.787 2.785 2.873 1.00 94.44 72 GLY A CA 1
ATOM 535 C C . GLY A 1 72 ? 7.677 2.408 1.687 1.00 94.44 72 GLY A C 1
ATOM 536 O O . GLY A 1 72 ? 8.787 1.907 1.880 1.00 94.44 72 GLY A O 1
ATOM 537 N N . VAL A 1 73 ? 7.199 2.623 0.462 1.00 94.69 73 VAL A N 1
ATOM 538 C CA . VAL A 1 73 ? 7.898 2.350 -0.797 1.00 94.69 73 VAL A CA 1
ATOM 539 C C . VAL A 1 73 ? 8.796 3.519 -1.193 1.00 94.69 73 VAL A C 1
ATOM 541 O O . VAL A 1 73 ? 8.335 4.550 -1.677 1.00 94.69 73 VAL A O 1
ATOM 544 N N . GLY A 1 74 ? 10.108 3.328 -1.089 1.00 91.88 74 GLY A N 1
ATOM 545 C CA . GLY A 1 74 ? 11.092 4.331 -1.482 1.00 91.88 74 GLY A CA 1
ATOM 546 C C . GLY A 1 74 ? 10.985 5.615 -0.662 1.00 91.88 74 GLY A C 1
ATOM 547 O O . GLY A 1 74 ? 11.226 6.693 -1.205 1.00 91.88 74 GLY A O 1
ATOM 548 N N . GLU A 1 75 ? 10.623 5.492 0.614 1.00 88.88 75 GLU A N 1
ATOM 549 C CA . GLU A 1 75 ? 10.548 6.608 1.556 1.00 88.88 75 GLU A CA 1
ATOM 550 C C . GLU A 1 75 ? 11.924 6.953 2.127 1.00 88.88 75 GLU A C 1
ATOM 552 O O . GLU A 1 75 ? 12.842 6.119 2.174 1.00 88.88 75 GLU A O 1
ATOM 557 N N . ARG A 1 76 ? 12.094 8.205 2.567 1.00 89.94 76 ARG A N 1
ATOM 558 C CA . ARG A 1 76 ? 13.324 8.597 3.261 1.00 89.94 76 ARG A CA 1
ATOM 559 C C . ARG A 1 76 ? 13.344 7.972 4.648 1.00 89.94 76 ARG A C 1
ATOM 561 O O . ARG A 1 76 ? 12.364 8.040 5.380 1.00 89.94 76 ARG A O 1
ATOM 568 N N . THR A 1 77 ? 14.510 7.486 5.068 1.00 90.19 77 THR A N 1
ATOM 569 C CA . THR A 1 77 ? 14.732 6.946 6.421 1.00 90.19 77 THR A CA 1
ATOM 570 C C . THR A 1 77 ? 14.300 7.921 7.517 1.00 90.19 77 THR A C 1
ATOM 572 O O . THR A 1 77 ? 13.709 7.505 8.507 1.00 90.19 77 THR A O 1
ATOM 575 N N . ARG A 1 78 ? 14.551 9.226 7.323 1.00 89.75 78 ARG A N 1
ATOM 576 C CA . ARG A 1 78 ? 14.106 10.276 8.249 1.00 89.75 78 ARG A CA 1
ATOM 577 C C . ARG A 1 78 ? 12.580 10.339 8.342 1.00 89.75 78 ARG A C 1
ATOM 579 O O . ARG A 1 78 ? 12.057 10.304 9.441 1.00 89.75 78 ARG A O 1
ATOM 586 N N . GLU A 1 79 ? 11.886 10.384 7.206 1.00 85.62 79 GLU A N 1
ATOM 587 C CA . GLU A 1 79 ? 10.418 10.483 7.149 1.00 85.62 79 GLU A CA 1
ATOM 588 C C . GLU A 1 79 ? 9.758 9.247 7.781 1.00 85.62 79 GLU A C 1
ATOM 590 O O . GLU A 1 79 ? 8.831 9.387 8.573 1.00 85.62 79 GLU A O 1
ATOM 595 N N . GLY A 1 80 ? 10.302 8.049 7.536 1.00 87.38 80 GLY A N 1
ATOM 596 C CA . GLY A 1 80 ? 9.824 6.825 8.185 1.00 87.38 80 GLY A CA 1
ATOM 597 C C . GLY A 1 80 ? 10.078 6.781 9.699 1.00 87.38 80 GLY A C 1
ATOM 598 O O . GLY A 1 80 ? 9.245 6.281 10.453 1.00 87.38 80 GLY A O 1
ATOM 599 N N . ASN A 1 81 ? 11.209 7.322 10.163 1.00 90.88 81 ASN A N 1
ATOM 600 C CA . ASN A 1 81 ? 11.500 7.441 11.593 1.00 90.88 81 ASN A CA 1
ATOM 601 C C . ASN A 1 81 ? 10.590 8.467 12.282 1.00 90.88 81 ASN A C 1
ATOM 603 O O . ASN A 1 81 ? 10.113 8.208 13.385 1.00 90.88 81 ASN A O 1
ATOM 607 N N . ASP A 1 82 ? 10.350 9.610 11.643 1.00 88.56 82 ASP A N 1
ATOM 608 C CA . ASP A 1 82 ? 9.450 10.643 12.157 1.00 88.56 82 ASP A CA 1
ATOM 609 C C . ASP A 1 82 ? 8.033 10.062 12.302 1.00 88.56 82 ASP A C 1
ATOM 611 O O . ASP A 1 82 ? 7.475 10.094 13.397 1.00 88.56 82 ASP A O 1
ATOM 615 N N . LEU A 1 83 ? 7.527 9.374 11.268 1.00 86.81 83 LEU A N 1
ATOM 616 C CA . LEU A 1 83 ? 6.231 8.687 11.307 1.00 86.81 83 LEU A CA 1
ATOM 617 C C . LEU A 1 83 ? 6.149 7.628 12.419 1.00 86.81 83 LEU A C 1
ATOM 619 O O . LEU A 1 83 ? 5.144 7.527 13.118 1.00 86.81 83 LEU A O 1
ATOM 623 N N . TRP A 1 84 ? 7.207 6.839 12.620 1.00 90.31 84 TRP A N 1
ATOM 624 C CA . TRP A 1 84 ? 7.263 5.848 13.701 1.00 90.31 84 TRP A CA 1
ATOM 625 C C . TRP A 1 84 ? 7.156 6.484 15.092 1.00 90.31 84 TRP A C 1
ATOM 627 O O . TRP A 1 84 ? 6.461 5.952 15.962 1.00 90.31 84 TRP A O 1
ATOM 637 N N . ASN A 1 85 ? 7.831 7.613 15.312 1.00 91.19 85 ASN A N 1
ATOM 638 C CA . ASN A 1 85 ? 7.760 8.329 16.584 1.00 91.19 85 ASN A CA 1
ATOM 639 C C . ASN A 1 85 ? 6.387 8.989 16.774 1.00 91.19 85 ASN A C 1
ATOM 641 O O . ASN A 1 85 ? 5.790 8.822 17.835 1.00 91.19 85 ASN A O 1
ATOM 645 N N . GLU A 1 86 ? 5.829 9.618 15.738 1.00 85.38 86 GLU A N 1
ATOM 646 C CA . GLU A 1 86 ? 4.482 10.205 15.777 1.00 85.38 86 GLU A CA 1
ATOM 647 C C . GLU A 1 86 ? 3.400 9.148 16.071 1.00 85.38 86 GLU A C 1
ATOM 649 O O . GLU A 1 86 ? 2.503 9.372 16.889 1.00 85.38 86 GLU A O 1
ATOM 654 N N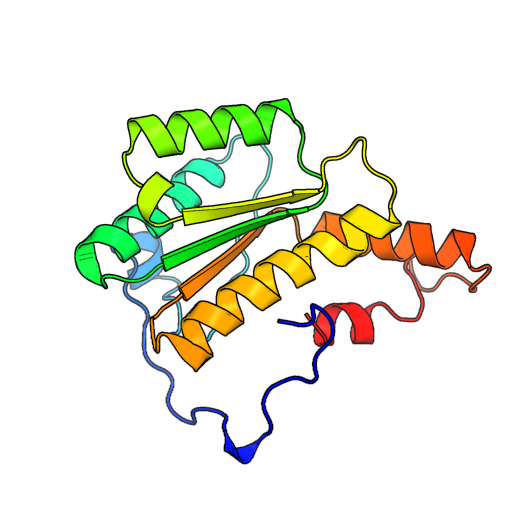 . MET A 1 87 ? 3.505 7.951 15.481 1.00 87.25 87 MET A N 1
ATOM 655 C CA . MET A 1 87 ? 2.586 6.840 15.760 1.00 87.25 87 MET A CA 1
ATOM 656 C C . MET A 1 87 ? 2.716 6.298 17.188 1.00 87.25 87 MET A C 1
ATOM 658 O O . MET A 1 87 ? 1.719 5.877 17.784 1.00 87.25 87 MET A O 1
ATOM 662 N N . LYS A 1 88 ? 3.929 6.306 17.755 1.00 88.75 88 LYS A N 1
ATOM 663 C CA . LYS A 1 88 ? 4.156 5.955 19.164 1.00 88.75 88 LYS A CA 1
ATOM 664 C C . LYS A 1 88 ? 3.537 6.975 20.106 1.00 88.75 88 LYS A C 1
ATOM 666 O O . LYS A 1 88 ? 2.857 6.584 21.052 1.00 88.75 88 LYS A O 1
ATOM 671 N N . GLU A 1 89 ? 3.751 8.259 19.844 1.00 86.75 89 GLU A N 1
ATOM 672 C CA . GLU A 1 89 ? 3.172 9.355 20.627 1.00 86.75 89 GLU A CA 1
ATOM 673 C C . GLU A 1 89 ? 1.641 9.329 20.571 1.00 86.75 89 GLU A C 1
ATOM 675 O O . GLU A 1 89 ? 0.972 9.476 21.595 1.00 86.75 89 GLU A O 1
ATOM 680 N N . SER A 1 90 ? 1.093 9.026 19.394 1.00 81.25 90 SER A N 1
ATOM 681 C CA . SER A 1 90 ? -0.348 8.893 19.159 1.00 81.25 90 SER A CA 1
ATOM 682 C C . SER A 1 90 ? -0.941 7.573 19.668 1.00 81.25 90 SER A C 1
ATOM 684 O O . SER A 1 90 ? -2.158 7.409 19.633 1.00 81.25 90 SER A O 1
ATOM 686 N N . LYS A 1 91 ? -0.111 6.638 20.162 1.00 84.31 91 LYS A N 1
ATOM 687 C CA . LYS A 1 91 ? -0.507 5.304 20.657 1.00 84.31 91 LYS A CA 1
ATOM 688 C C . LYS A 1 91 ? -1.317 4.478 19.647 1.00 84.31 91 LYS A C 1
ATOM 690 O O . LYS A 1 91 ? -2.208 3.740 20.042 1.00 84.31 91 LYS A O 1
ATOM 695 N N . VAL A 1 92 ? -1.006 4.612 18.358 1.00 84.62 92 VAL A N 1
ATOM 696 C CA . VAL A 1 92 ? -1.635 3.826 17.274 1.00 84.62 92 VAL A CA 1
ATOM 697 C C . VAL A 1 92 ? -0.718 2.725 16.737 1.00 84.62 92 VAL A C 1
ATOM 699 O O . VAL A 1 92 ? -1.097 1.945 15.861 1.00 84.62 92 VAL A O 1
ATOM 702 N N . ILE A 1 93 ? 0.520 2.670 17.237 1.00 87.00 93 ILE A N 1
ATOM 703 C CA . ILE A 1 93 ? 1.551 1.766 16.725 1.00 87.00 93 ILE A CA 1
ATOM 704 C C . ILE A 1 93 ? 1.262 0.287 1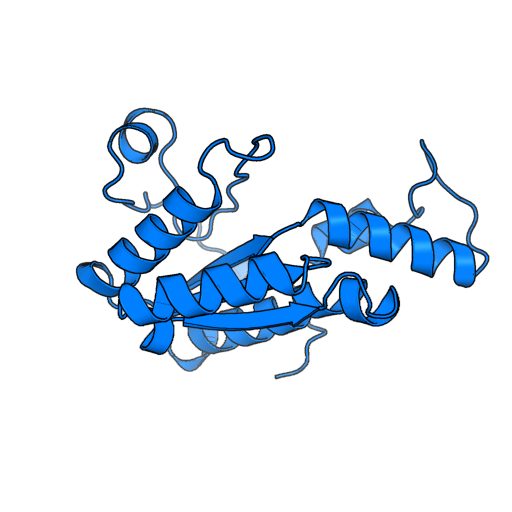7.007 1.00 87.00 93 ILE A C 1
ATOM 706 O O . ILE A 1 93 ? 1.676 -0.576 16.246 1.00 87.00 93 ILE A O 1
ATOM 710 N N . ASP A 1 94 ? 0.513 -0.022 18.061 1.00 86.44 94 ASP A N 1
ATOM 711 C CA . ASP A 1 94 ? 0.063 -1.377 18.397 1.00 86.44 94 ASP A CA 1
ATOM 712 C C . ASP A 1 94 ? -0.994 -1.917 17.419 1.00 86.44 94 ASP A C 1
ATOM 714 O O . ASP A 1 94 ? -1.193 -3.128 17.324 1.00 86.44 94 ASP A O 1
ATOM 718 N N . LYS A 1 95 ? -1.654 -1.025 16.674 1.00 85.81 95 LYS A N 1
ATOM 719 C CA . LYS A 1 95 ? -2.654 -1.346 15.646 1.00 85.81 95 LYS A CA 1
ATOM 720 C C . LYS A 1 95 ? -2.135 -1.179 14.223 1.00 85.81 95 LYS A C 1
ATOM 722 O O . LYS A 1 95 ? -2.906 -1.335 13.275 1.00 85.81 95 LYS A O 1
ATOM 727 N N . THR A 1 96 ? -0.847 -0.875 14.067 1.00 90.19 96 THR A N 1
ATOM 728 C CA . THR A 1 96 ? -0.257 -0.561 12.768 1.00 90.19 96 THR A CA 1
ATOM 729 C C . THR A 1 96 ? 0.967 -1.422 12.488 1.00 90.19 96 THR A C 1
ATOM 731 O O . THR A 1 96 ? 1.938 -1.402 13.239 1.00 90.19 96 THR A O 1
ATOM 734 N N . SER A 1 97 ? 0.959 -2.135 11.363 1.00 92.94 97 SER A N 1
ATOM 735 C CA . SER A 1 97 ? 2.157 -2.786 10.833 1.00 92.94 97 SER A CA 1
ATOM 736 C C . SER A 1 97 ? 2.892 -1.853 9.874 1.00 92.94 97 SER A C 1
ATOM 738 O O . SER A 1 97 ? 2.291 -1.349 8.924 1.00 92.94 97 SER A O 1
ATOM 740 N N . LEU A 1 98 ? 4.190 -1.632 10.097 1.00 94.12 98 LEU A N 1
ATOM 741 C CA . LEU A 1 98 ? 5.033 -0.824 9.214 1.00 94.12 98 LEU A CA 1
ATOM 742 C C . LEU A 1 98 ? 5.967 -1.710 8.394 1.00 94.12 98 LEU A C 1
ATOM 744 O O . LEU A 1 98 ? 6.773 -2.462 8.942 1.00 94.12 98 LEU A O 1
ATOM 748 N N . VAL A 1 99 ? 5.903 -1.569 7.074 1.00 95.94 99 VAL A N 1
ATOM 749 C CA . VAL A 1 99 ? 6.738 -2.288 6.114 1.00 95.94 99 VAL A CA 1
ATOM 750 C C . VAL A 1 99 ? 7.499 -1.260 5.285 1.00 95.94 99 VAL A C 1
ATOM 752 O O . VAL A 1 99 ? 6.915 -0.563 4.462 1.00 95.94 99 VAL A O 1
ATOM 755 N N . TYR A 1 100 ? 8.808 -1.145 5.499 1.00 95.38 100 TYR A N 1
ATOM 756 C CA . TYR A 1 100 ? 9.639 -0.139 4.833 1.00 95.38 100 TYR A CA 1
ATOM 757 C C . TYR A 1 100 ? 10.584 -0.752 3.812 1.00 95.38 100 TYR A C 1
ATOM 759 O O . TYR A 1 100 ? 11.212 -1.773 4.074 1.00 95.38 100 TYR A O 1
ATOM 767 N N . GLY A 1 101 ? 10.695 -0.080 2.667 1.00 94.69 101 GLY A N 1
ATOM 768 C CA . GLY A 1 101 ? 11.696 -0.340 1.645 1.00 94.69 101 GLY A CA 1
ATOM 769 C C . GLY A 1 101 ? 12.280 0.998 1.232 1.00 94.69 101 GLY A C 1
ATOM 770 O O . GLY A 1 101 ? 11.715 1.697 0.394 1.00 94.69 101 GLY A O 1
ATOM 771 N N . GLN A 1 102 ? 13.339 1.415 1.916 1.00 92.31 102 GLN A N 1
ATOM 772 C CA . GLN A 1 102 ? 13.803 2.803 1.913 1.00 92.31 102 GLN A CA 1
ATOM 773 C C . GLN A 1 102 ? 14.469 3.211 0.589 1.00 92.31 102 GLN A C 1
ATOM 775 O O . GLN A 1 102 ? 14.843 2.380 -0.237 1.00 92.31 102 GLN A O 1
ATOM 780 N N . MET A 1 103 ? 14.643 4.519 0.364 1.00 90.94 103 MET A N 1
ATOM 781 C CA . MET A 1 103 ? 15.292 5.042 -0.856 1.00 90.94 103 MET A CA 1
ATOM 782 C C . MET A 1 103 ? 16.705 4.497 -1.106 1.00 90.94 103 MET A C 1
ATOM 784 O O . MET A 1 103 ? 17.128 4.418 -2.256 1.00 90.94 103 MET A O 1
ATOM 788 N N . ASN A 1 104 ? 17.445 4.167 -0.047 1.00 92.19 104 ASN A N 1
ATOM 789 C CA . ASN A 1 104 ? 18.799 3.615 -0.125 1.00 92.19 104 ASN A CA 1
ATOM 790 C C . ASN A 1 104 ? 18.822 2.122 -0.492 1.00 92.19 104 ASN A C 1
ATOM 7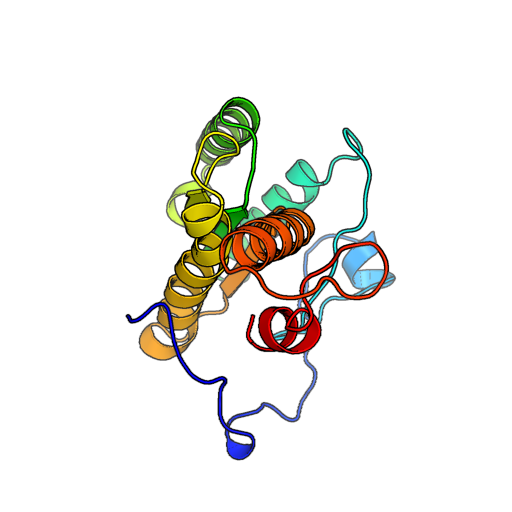92 O O . ASN A 1 104 ? 19.903 1.569 -0.687 1.00 92.19 104 ASN A O 1
ATOM 796 N N . GLU A 1 105 ? 17.665 1.465 -0.579 1.00 95.31 105 GLU A N 1
ATOM 797 C CA . GLU A 1 105 ? 17.585 0.059 -0.943 1.00 95.31 105 GLU A CA 1
ATOM 798 C C . GLU A 1 105 ? 17.565 -0.161 -2.465 1.00 95.31 105 GLU A C 1
ATOM 800 O O . GLU A 1 105 ? 17.088 0.691 -3.233 1.00 95.31 105 GLU A O 1
ATOM 805 N N . PRO A 1 106 ? 18.043 -1.334 -2.928 1.00 96.31 106 PRO A N 1
ATOM 806 C CA . PRO A 1 106 ? 18.011 -1.689 -4.338 1.00 96.31 106 PRO A CA 1
ATOM 807 C C . PRO A 1 106 ? 16.594 -1.609 -4.928 1.00 96.31 106 PRO A C 1
ATOM 809 O O . PRO A 1 106 ? 15.613 -1.906 -4.236 1.00 96.31 106 PRO A O 1
ATOM 812 N N . PRO A 1 107 ? 16.457 -1.299 -6.230 1.00 94.69 107 PRO A N 1
ATOM 813 C CA . PRO A 1 107 ? 15.149 -1.169 -6.873 1.00 94.69 107 PRO A CA 1
ATOM 814 C C . PRO A 1 107 ? 14.309 -2.448 -6.781 1.00 94.69 107 PRO A C 1
ATOM 816 O O . PRO A 1 107 ? 13.091 -2.369 -6.668 1.00 94.69 107 PRO A O 1
ATOM 819 N N . GLY A 1 108 ? 14.938 -3.627 -6.726 1.00 95.31 108 GLY A N 1
ATOM 820 C CA . GLY A 1 108 ? 14.231 -4.890 -6.501 1.00 95.31 108 GLY A CA 1
ATOM 821 C C . GLY A 1 108 ? 13.486 -4.951 -5.162 1.00 95.31 108 GLY A C 1
ATOM 822 O O . GLY A 1 108 ? 12.380 -5.481 -5.119 1.00 95.31 108 GLY A O 1
ATOM 823 N N . VAL A 1 109 ? 14.042 -4.374 -4.090 1.00 95.12 109 VAL A N 1
ATOM 824 C CA . VAL A 1 109 ? 13.377 -4.348 -2.777 1.00 95.12 109 VAL A CA 1
ATOM 825 C C . VAL A 1 109 ? 12.227 -3.345 -2.788 1.00 95.12 109 VAL A C 1
ATOM 827 O O . VAL A 1 109 ? 11.100 -3.696 -2.439 1.00 95.12 109 VAL A O 1
ATOM 830 N N . ARG A 1 110 ? 12.464 -2.136 -3.313 1.00 95.50 110 ARG A N 1
ATOM 831 C CA . ARG A 1 110 ? 11.421 -1.108 -3.484 1.00 95.50 110 ARG A CA 1
ATOM 832 C C . ARG A 1 110 ? 10.252 -1.592 -4.352 1.00 95.50 110 ARG A C 1
ATOM 834 O O . ARG A 1 110 ? 9.104 -1.280 -4.064 1.00 95.50 110 ARG A O 1
ATOM 841 N N . LEU A 1 111 ? 10.519 -2.413 -5.367 1.00 94.69 111 LEU A N 1
ATOM 842 C CA . LEU A 1 111 ? 9.494 -3.010 -6.229 1.00 94.69 111 LEU A CA 1
ATOM 843 C C . LEU A 1 111 ? 8.696 -4.142 -5.546 1.00 94.69 111 LEU A C 1
ATOM 845 O O . LEU A 1 111 ? 7.674 -4.586 -6.065 1.00 94.69 111 LEU A O 1
ATOM 849 N N . ARG A 1 112 ? 9.152 -4.664 -4.403 1.00 96.06 112 ARG A N 1
ATOM 850 C CA . ARG A 1 112 ? 8.498 -5.783 -3.699 1.00 96.06 112 ARG A CA 1
ATOM 851 C C . ARG A 1 112 ? 7.901 -5.397 -2.358 1.00 96.06 112 ARG A C 1
ATOM 853 O O . ARG A 1 112 ? 6.985 -6.070 -1.904 1.00 96.06 112 ARG A O 1
ATOM 860 N N . VAL A 1 113 ? 8.349 -4.305 -1.752 1.00 96.69 113 VAL A N 1
ATOM 861 C CA . VAL A 1 113 ? 7.915 -3.932 -0.405 1.00 96.69 113 VAL A CA 1
ATOM 862 C C . VAL A 1 113 ? 6.412 -3.647 -0.297 1.00 96.69 113 VAL A C 1
ATOM 864 O O . VAL A 1 113 ? 5.793 -4.026 0.695 1.00 96.69 113 VAL A O 1
ATOM 867 N N . ALA A 1 114 ? 5.799 -3.083 -1.345 1.00 95.88 114 ALA A N 1
ATOM 868 C CA . ALA A 1 114 ? 4.347 -2.909 -1.406 1.00 95.88 114 ALA A CA 1
ATOM 869 C C . ALA A 1 114 ? 3.604 -4.254 -1.329 1.00 95.88 114 ALA A C 1
ATOM 871 O O . ALA A 1 114 ? 2.624 -4.367 -0.601 1.00 95.88 114 ALA A O 1
ATOM 872 N N . LEU A 1 115 ? 4.112 -5.294 -2.002 1.00 96.19 115 LEU A N 1
ATOM 873 C CA . LEU A 1 115 ? 3.539 -6.644 -1.956 1.00 96.19 115 LEU A CA 1
ATOM 874 C C . LEU A 1 115 ? 3.709 -7.295 -0.581 1.00 96.19 115 LEU A C 1
ATOM 876 O O . LEU A 1 115 ? 2.838 -8.035 -0.138 1.00 96.19 115 LEU A O 1
ATOM 880 N N . THR A 1 116 ? 4.807 -7.005 0.119 1.00 96.69 116 THR A N 1
ATOM 881 C CA . THR A 1 116 ? 4.992 -7.454 1.505 1.00 96.69 116 THR A CA 1
ATOM 882 C C . THR A 1 116 ? 3.941 -6.839 2.428 1.00 96.69 116 THR A C 1
ATOM 884 O O . THR A 1 116 ? 3.347 -7.555 3.232 1.00 96.69 116 THR A O 1
ATOM 887 N N . GLY A 1 117 ? 3.677 -5.535 2.292 1.00 96.25 117 GLY A N 1
ATOM 888 C CA . GLY A 1 117 ? 2.593 -4.867 3.015 1.00 96.25 117 GLY A CA 1
ATOM 889 C C . GLY A 1 117 ? 1.220 -5.429 2.641 1.00 96.25 117 GLY A C 1
ATOM 890 O O . GLY A 1 117 ? 0.435 -5.764 3.525 1.00 96.25 117 GLY A O 1
ATOM 891 N N . LEU A 1 118 ? 0.967 -5.640 1.348 1.00 95.81 118 LEU A N 1
ATOM 892 C CA . LEU A 1 118 ? -0.276 -6.237 0.869 1.00 95.81 118 LEU A CA 1
ATOM 893 C C . LEU A 1 118 ? -0.488 -7.633 1.465 1.00 95.81 118 LEU A C 1
ATOM 895 O O . LEU A 1 118 ? -1.546 -7.898 2.014 1.00 95.81 118 LEU A O 1
ATOM 899 N N . ALA A 1 119 ? 0.527 -8.499 1.464 1.00 95.88 119 ALA A N 1
ATOM 900 C CA . ALA A 1 119 ? 0.421 -9.848 2.019 1.00 95.88 119 ALA A CA 1
ATOM 901 C C . ALA A 1 119 ? 0.101 -9.864 3.527 1.00 95.88 119 ALA A C 1
ATOM 903 O O . ALA A 1 119 ? -0.551 -10.795 4.006 1.00 95.88 119 ALA A O 1
ATOM 904 N N . GLN A 1 120 ? 0.552 -8.854 4.281 1.00 94.88 120 GLN A N 1
ATOM 905 C CA . GLN A 1 120 ? 0.159 -8.671 5.682 1.00 94.88 120 GLN A CA 1
ATOM 906 C C . GLN A 1 120 ? -1.284 -8.172 5.802 1.00 94.88 120 GLN A C 1
ATOM 908 O O . GLN A 1 120 ? -2.044 -8.698 6.610 1.00 94.88 120 GLN A O 1
ATOM 913 N N . ALA A 1 121 ? -1.688 -7.208 4.972 1.00 94.56 121 ALA A N 1
ATOM 914 C CA . ALA A 1 121 ? -3.067 -6.729 4.944 1.00 94.56 121 ALA A CA 1
ATOM 915 C C . ALA A 1 121 ? -4.050 -7.855 4.573 1.00 94.56 121 ALA A C 1
ATOM 917 O O . ALA A 1 121 ? -5.083 -8.019 5.214 1.00 94.56 121 ALA A O 1
ATOM 918 N N . GLU A 1 122 ? -3.694 -8.696 3.602 1.00 94.12 122 GLU A N 1
ATOM 919 C CA . GLU A 1 122 ? -4.477 -9.869 3.215 1.00 94.12 122 GLU A CA 1
ATOM 920 C C . GLU A 1 122 ? -4.551 -10.932 4.309 1.00 94.12 122 GLU A C 1
ATOM 922 O O . GLU A 1 122 ? -5.539 -11.655 4.382 1.00 94.12 122 GLU A O 1
ATOM 927 N N . PHE A 1 123 ? -3.522 -11.066 5.149 1.00 93.81 123 PHE A N 1
ATOM 928 C CA . PHE A 1 123 ? -3.583 -11.950 6.311 1.00 93.81 123 PHE A CA 1
ATOM 929 C C . PHE A 1 123 ? -4.647 -11.463 7.304 1.00 93.81 123 PHE A C 1
ATOM 931 O O . PHE A 1 123 ? -5.508 -12.243 7.705 1.00 93.81 123 PHE A O 1
ATOM 938 N N . PHE A 1 124 ? -4.650 -10.166 7.628 1.00 92.12 124 PHE A N 1
ATOM 939 C CA . PHE A 1 124 ? -5.662 -9.579 8.511 1.00 92.12 124 PHE A CA 1
ATOM 940 C C . PHE A 1 124 ? -7.077 -9.633 7.909 1.00 92.12 124 PHE A C 1
ATOM 942 O O . PHE A 1 124 ? -8.044 -9.876 8.631 1.00 92.12 124 PHE A O 1
ATOM 949 N N . ARG A 1 125 ? -7.202 -9.477 6.585 1.00 91.31 125 ARG A N 1
ATOM 950 C CA . ARG A 1 125 ? -8.472 -9.626 5.861 1.00 91.31 125 ARG A CA 1
ATOM 951 C C . ARG A 1 125 ? -8.972 -11.072 5.880 1.00 91.31 125 ARG A C 1
ATOM 953 O O . ARG A 1 125 ? -10.096 -11.322 6.291 1.00 91.31 12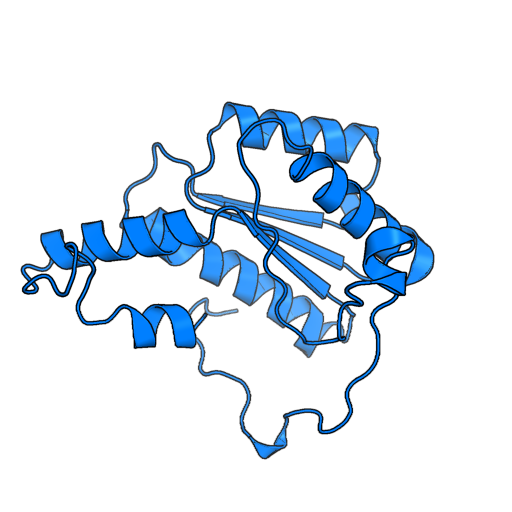5 ARG A O 1
ATOM 960 N N . ASP A 1 126 ? -8.156 -12.023 5.427 1.00 92.12 126 ASP A N 1
ATOM 961 C CA . ASP A 1 126 ? -8.611 -13.393 5.164 1.00 92.12 126 ASP A CA 1
ATOM 962 C C . ASP A 1 126 ? -8.647 -14.256 6.435 1.00 92.12 126 ASP A C 1
ATOM 964 O O . ASP A 1 126 ? -9.577 -15.038 6.608 1.00 92.12 126 ASP A O 1
ATOM 968 N N . GLU A 1 127 ? -7.641 -14.158 7.312 1.00 90.94 127 GLU A N 1
ATOM 969 C CA . GLU A 1 127 ? -7.512 -15.042 8.486 1.00 90.94 127 GLU A CA 1
ATOM 970 C C . GLU A 1 127 ? -8.141 -14.436 9.737 1.00 90.94 127 GLU A C 1
ATOM 972 O O . GLU A 1 127 ? -8.821 -15.137 10.484 1.00 90.94 127 GLU A O 1
ATOM 977 N N . GLU A 1 128 ? -7.953 -13.132 9.958 1.00 88.81 128 GLU A N 1
ATOM 978 C CA . GLU A 1 128 ? -8.525 -12.448 11.125 1.00 88.81 128 GLU A CA 1
ATOM 979 C C . GLU A 1 128 ? -9.906 -11.830 10.861 1.00 88.81 128 GLU A C 1
ATOM 981 O O . GLU A 1 128 ? -10.577 -11.422 11.817 1.00 88.81 128 GLU A O 1
ATOM 986 N N . GLN A 1 129 ? -10.348 -11.789 9.594 1.00 88.38 129 GLN A N 1
ATOM 987 C CA . GLN A 1 129 ? -11.647 -11.247 9.175 1.00 88.38 129 GLN A CA 1
ATOM 988 C C . GLN A 1 129 ? -11.878 -9.843 9.753 1.00 88.38 129 GLN A C 1
ATOM 990 O O . GLN A 1 129 ? -12.899 -9.556 10.382 1.00 88.38 129 GLN A O 1
ATOM 995 N N . ARG A 1 130 ? -10.865 -8.981 9.612 1.00 85.56 130 ARG A N 1
ATOM 996 C CA . ARG A 1 130 ? -10.880 -7.591 10.078 1.00 85.56 130 ARG A CA 1
ATOM 997 C C . ARG A 1 130 ? -10.934 -6.623 8.907 1.00 85.56 130 ARG A C 1
ATOM 999 O O . ARG A 1 130 ? -10.393 -6.899 7.838 1.00 85.56 130 ARG A O 1
ATOM 1006 N N . ASP A 1 131 ? -11.505 -5.451 9.161 1.00 85.88 131 ASP A N 1
ATOM 1007 C CA . ASP A 1 131 ? -11.328 -4.297 8.288 1.00 85.88 131 ASP A CA 1
ATOM 1008 C C . ASP A 1 131 ? -9.879 -3.799 8.396 1.00 85.88 131 ASP A C 1
ATOM 1010 O O . ASP A 1 131 ? -9.341 -3.611 9.494 1.00 85.88 131 ASP A O 1
ATOM 1014 N N . VAL A 1 132 ? -9.238 -3.615 7.240 1.00 91.25 132 VAL A N 1
ATOM 1015 C CA . VAL A 1 132 ? -7.826 -3.235 7.145 1.00 91.25 132 VAL A CA 1
ATOM 1016 C C . VAL A 1 132 ? -7.678 -1.994 6.281 1.00 91.25 132 VAL A C 1
ATOM 1018 O O . VAL A 1 132 ? -8.094 -1.995 5.122 1.00 91.25 132 VAL A O 1
ATOM 1021 N N . LEU A 1 133 ? -7.011 -0.962 6.802 1.00 92.38 133 LEU A N 1
ATOM 1022 C CA . LEU A 1 133 ? -6.503 0.125 5.965 1.00 92.38 133 LEU A CA 1
ATOM 1023 C C . LEU A 1 133 ? -5.086 -0.183 5.508 1.00 92.38 133 LEU A C 1
ATOM 1025 O O . LEU A 1 133 ? -4.159 -0.266 6.312 1.00 92.38 133 LEU A O 1
ATOM 1029 N N . PHE A 1 134 ? -4.919 -0.315 4.198 1.00 94.44 134 PHE A N 1
ATOM 1030 C CA . PHE A 1 134 ? -3.616 -0.493 3.579 1.00 94.44 134 PHE A CA 1
ATOM 1031 C C . PHE A 1 134 ? -3.154 0.810 2.919 1.00 94.44 134 PHE A C 1
ATOM 1033 O O . PHE A 1 134 ? -3.791 1.315 1.997 1.00 94.44 134 PHE A O 1
ATOM 1040 N N . PHE A 1 135 ? -2.029 1.345 3.389 1.00 93.50 135 PHE A N 1
ATOM 1041 C CA . PHE A 1 135 ? -1.403 2.551 2.861 1.00 93.50 135 PHE A CA 1
ATOM 1042 C C . PHE A 1 135 ? -0.158 2.195 2.055 1.00 93.50 135 PHE A C 1
ATOM 1044 O O . PHE A 1 135 ? 0.701 1.458 2.533 1.00 93.50 135 PHE A O 1
ATOM 1051 N N . VAL A 1 136 ? -0.028 2.777 0.862 1.00 93.50 136 VAL A N 1
ATOM 1052 C CA . VAL A 1 136 ? 1.178 2.673 0.030 1.00 93.50 136 VAL A CA 1
ATOM 1053 C C . VAL A 1 136 ? 1.743 4.070 -0.197 1.00 93.50 136 VAL A C 1
ATOM 1055 O O . VAL A 1 136 ? 1.263 4.801 -1.067 1.00 93.50 136 VAL A O 1
ATOM 1058 N N . ASP A 1 137 ? 2.771 4.438 0.567 1.00 89.81 137 ASP A N 1
ATOM 1059 C CA . ASP A 1 137 ? 3.502 5.692 0.374 1.00 89.81 137 ASP A CA 1
ATOM 1060 C C . ASP A 1 137 ? 4.936 5.385 -0.082 1.00 89.81 137 ASP A C 1
ATOM 1062 O O . ASP A 1 137 ? 5.701 4.836 0.689 1.00 89.81 137 ASP A O 1
ATOM 1066 N N . ASN A 1 138 ? 5.362 5.612 -1.317 1.00 88.94 138 ASN A N 1
ATOM 1067 C CA . ASN A 1 138 ? 4.610 6.221 -2.400 1.00 88.94 138 ASN A CA 1
ATOM 1068 C C . ASN A 1 138 ? 4.357 5.239 -3.545 1.00 88.94 138 ASN A C 1
ATOM 1070 O O . ASN A 1 138 ? 5.292 4.679 -4.118 1.00 88.94 138 ASN A O 1
ATOM 1074 N N . ILE A 1 139 ? 3.100 5.098 -3.971 1.00 90.81 139 ILE A N 1
ATOM 1075 C CA . ILE A 1 139 ? 2.750 4.247 -5.118 1.00 90.81 139 ILE A CA 1
ATOM 1076 C C . ILE A 1 139 ? 3.498 4.638 -6.407 1.00 90.81 139 ILE A C 1
ATOM 1078 O O . ILE A 1 139 ? 3.844 3.787 -7.221 1.00 90.81 139 ILE A O 1
ATOM 1082 N N . PHE A 1 140 ? 3.855 5.912 -6.584 1.00 90.75 140 PHE A N 1
ATOM 1083 C CA . PHE A 1 140 ? 4.683 6.332 -7.714 1.00 90.75 140 PHE A CA 1
ATOM 1084 C C . PHE A 1 140 ? 6.122 5.793 -7.625 1.00 90.75 140 PHE A C 1
ATOM 1086 O O . PHE A 1 140 ? 6.737 5.472 -8.642 1.00 90.75 140 PHE A O 1
ATOM 1093 N N . ARG A 1 141 ? 6.674 5.647 -6.413 1.00 92.31 141 ARG A N 1
ATOM 1094 C CA . ARG A 1 141 ? 8.015 5.075 -6.195 1.00 92.31 141 ARG A CA 1
ATOM 1095 C C . ARG A 1 141 ? 8.062 3.585 -6.516 1.00 92.31 141 ARG A C 1
ATOM 1097 O O . ARG A 1 141 ? 9.107 3.124 -6.973 1.00 92.31 141 ARG A O 1
ATOM 1104 N N . PHE A 1 142 ? 6.952 2.866 -6.343 1.00 93.69 142 PHE A N 1
ATOM 1105 C CA . PHE A 1 142 ? 6.799 1.493 -6.832 1.00 93.69 142 PHE A CA 1
ATOM 1106 C C . PHE A 1 142 ? 6.973 1.441 -8.356 1.00 93.69 142 PHE A C 1
ATOM 1108 O O . PHE A 1 142 ? 7.806 0.687 -8.860 1.00 93.69 142 PHE A O 1
ATOM 1115 N N . THR A 1 143 ? 6.283 2.322 -9.085 1.00 93.94 143 THR A N 1
ATOM 1116 C CA . THR A 1 143 ? 6.408 2.426 -10.545 1.00 93.94 143 THR A CA 1
ATOM 1117 C C . THR A 1 143 ? 7.828 2.770 -10.992 1.00 93.94 143 THR A C 1
ATOM 1119 O O . THR A 1 143 ? 8.349 2.139 -11.911 1.00 93.94 143 THR A O 1
ATOM 1122 N N . LEU A 1 144 ? 8.483 3.734 -10.334 1.00 92.75 144 LEU A N 1
ATOM 1123 C CA . LEU A 1 144 ? 9.871 4.094 -10.645 1.00 92.75 144 LEU A CA 1
ATOM 1124 C C . LEU A 1 144 ? 10.833 2.922 -10.422 1.00 92.75 144 LEU A C 1
ATOM 1126 O O . LEU A 1 144 ? 11.676 2.656 -11.276 1.00 92.75 144 LEU A O 1
ATOM 1130 N N . ALA A 1 145 ? 10.674 2.185 -9.321 1.00 94.56 145 ALA A N 1
ATOM 1131 C CA . ALA A 1 145 ? 11.458 0.981 -9.071 1.00 94.56 145 ALA A CA 1
ATOM 1132 C C . ALA A 1 145 ? 11.229 -0.082 -10.165 1.00 94.56 145 ALA A C 1
ATOM 1134 O O . ALA A 1 145 ? 12.178 -0.738 -10.590 1.00 94.56 145 ALA A O 1
ATOM 1135 N N . GLY A 1 146 ? 9.998 -0.208 -10.671 1.00 93.81 146 GLY A N 1
ATOM 1136 C CA . GLY A 1 146 ? 9.660 -1.083 -11.797 1.00 93.81 146 GLY A CA 1
ATOM 1137 C C . GLY A 1 146 ? 10.378 -0.692 -13.089 1.00 93.81 146 GLY A C 1
ATOM 1138 O O . GLY A 1 146 ? 10.955 -1.550 -13.761 1.00 93.81 146 GLY A O 1
ATOM 1139 N N . ALA A 1 147 ? 10.427 0.604 -13.399 1.00 94.62 147 ALA A N 1
ATOM 1140 C CA . ALA A 1 147 ? 11.173 1.123 -14.543 1.00 94.62 147 ALA A CA 1
ATOM 1141 C C . ALA A 1 147 ? 12.686 0.843 -14.421 1.00 94.62 147 ALA A C 1
ATOM 1143 O O . ALA A 1 147 ? 13.299 0.366 -15.378 1.00 94.62 147 ALA A O 1
ATOM 1144 N N . GLU A 1 148 ? 13.274 1.051 -13.236 1.00 94.88 148 GLU A N 1
ATOM 1145 C CA . GLU A 1 148 ? 14.686 0.745 -12.959 1.00 94.88 148 GLU A CA 1
ATOM 1146 C C . GLU A 1 148 ? 14.999 -0.751 -13.148 1.00 94.88 148 GLU A C 1
ATOM 1148 O O . GLU A 1 148 ? 15.946 -1.105 -13.852 1.00 94.88 148 GLU A O 1
ATOM 1153 N N . VAL A 1 149 ? 14.184 -1.646 -12.575 1.00 94.94 149 VAL A N 1
ATOM 1154 C CA . VAL A 1 149 ? 14.357 -3.102 -12.738 1.00 94.94 149 VAL A CA 1
ATOM 1155 C C . VAL A 1 149 ? 14.183 -3.518 -14.200 1.00 94.94 149 VAL A C 1
ATOM 1157 O O . VAL A 1 149 ? 14.959 -4.323 -14.709 1.00 94.94 149 VAL A O 1
ATOM 1160 N N . SER A 1 150 ? 13.198 -2.960 -14.904 1.00 94.12 150 SER A N 1
ATOM 1161 C CA . SER A 1 150 ? 12.953 -3.262 -16.317 1.00 94.12 150 SER A CA 1
ATOM 1162 C C . SER A 1 150 ? 14.137 -2.878 -17.206 1.00 94.12 150 SER A C 1
ATOM 1164 O O . SER A 1 150 ? 14.497 -3.644 -18.103 1.00 94.12 150 SER A O 1
ATOM 1166 N N . ALA A 1 151 ? 14.762 -1.728 -16.939 1.00 93.81 151 ALA A N 1
ATOM 1167 C CA . ALA A 1 151 ? 15.962 -1.290 -17.643 1.00 93.81 151 ALA A CA 1
ATOM 1168 C C . ALA A 1 151 ? 17.145 -2.240 -17.391 1.00 93.81 151 ALA A C 1
ATOM 1170 O O . ALA A 1 151 ? 17.827 -2.632 -18.337 1.00 93.81 151 ALA A O 1
ATOM 1171 N N . LEU A 1 152 ? 17.347 -2.681 -16.142 1.00 93.75 152 LEU A N 1
ATOM 1172 C CA . LEU A 1 152 ? 18.389 -3.658 -15.790 1.00 93.75 152 LEU A CA 1
ATOM 1173 C C . LEU A 1 152 ? 18.177 -5.027 -16.455 1.00 93.75 152 LEU A C 1
ATOM 1175 O O . LEU A 1 152 ? 19.143 -5.717 -16.764 1.00 93.75 152 LEU A O 1
ATOM 1179 N N . LEU A 1 153 ? 16.924 -5.409 -16.707 1.00 94.25 153 LEU A N 1
ATOM 1180 C CA . LEU A 1 153 ? 16.565 -6.634 -17.427 1.00 94.25 153 LEU A CA 1
ATOM 1181 C C . LEU A 1 153 ? 16.678 -6.505 -18.958 1.00 94.25 153 LEU A C 1
ATOM 1183 O O . LEU A 1 153 ? 16.337 -7.448 -19.670 1.00 94.25 153 LEU A O 1
ATOM 1187 N N . GLY A 1 154 ? 17.117 -5.354 -19.480 1.00 93.12 154 GLY A N 1
ATOM 1188 C CA . GLY A 1 154 ? 17.292 -5.130 -20.917 1.00 93.12 154 GLY A CA 1
ATOM 1189 C C . GLY A 1 154 ? 15.980 -5.051 -21.704 1.00 93.12 154 GLY A C 1
ATOM 1190 O O . GLY A 1 154 ? 15.974 -5.253 -22.918 1.00 93.12 154 GLY A O 1
ATOM 1191 N N . ARG A 1 155 ? 14.852 -4.781 -21.036 1.00 92.44 155 ARG A N 1
ATOM 1192 C CA . ARG A 1 155 ? 13.560 -4.602 -21.712 1.00 92.44 155 ARG A CA 1
ATOM 1193 C C . ARG A 1 155 ? 13.524 -3.238 -22.397 1.00 92.44 155 ARG A C 1
ATOM 1195 O O . ARG A 1 155 ? 13.950 -2.242 -21.817 1.00 92.44 155 ARG A O 1
ATOM 1202 N N . MET A 1 156 ? 12.962 -3.179 -23.605 1.00 91.62 156 MET A N 1
ATOM 1203 C CA . MET A 1 156 ? 12.755 -1.900 -24.287 1.00 91.62 156 MET A CA 1
ATOM 1204 C C . MET A 1 156 ? 11.790 -1.012 -23.483 1.00 91.62 156 MET A C 1
ATOM 1206 O O . MET A 1 156 ? 10.740 -1.505 -23.058 1.00 91.62 156 MET A O 1
ATOM 1210 N N . PRO A 1 157 ? 12.120 0.275 -23.269 1.00 90.25 157 PRO A N 1
ATOM 1211 C CA . PRO A 1 157 ? 11.241 1.196 -22.564 1.00 90.25 157 PRO A CA 1
ATOM 1212 C C . PRO A 1 157 ? 9.990 1.508 -23.391 1.00 90.25 157 PRO A C 1
ATOM 1214 O O . PRO A 1 157 ? 10.020 1.545 -24.621 1.00 90.25 157 PRO A O 1
ATOM 1217 N N . SER A 1 158 ? 8.889 1.752 -22.689 1.00 91.12 158 SER A N 1
ATOM 1218 C CA . SER A 1 158 ? 7.623 2.224 -23.245 1.00 91.12 158 SER A CA 1
ATOM 1219 C C . SER A 1 158 ? 7.554 3.761 -23.205 1.00 91.12 158 SER A C 1
ATOM 1221 O O . SER A 1 158 ? 8.570 4.452 -23.070 1.00 91.12 158 SER A O 1
ATOM 1223 N N . ALA A 1 159 ? 6.347 4.317 -23.325 1.00 86.44 159 ALA A N 1
ATOM 1224 C CA . ALA A 1 159 ? 6.094 5.750 -23.259 1.00 86.44 159 ALA A CA 1
ATOM 1225 C C . ALA A 1 159 ? 6.740 6.386 -22.015 1.00 86.44 159 ALA A C 1
ATOM 1227 O O . ALA A 1 159 ? 6.645 5.860 -20.907 1.00 86.44 159 ALA A O 1
ATOM 1228 N N . VAL A 1 160 ? 7.392 7.538 -22.211 1.00 87.62 160 VAL A N 1
ATOM 1229 C CA . VAL A 1 160 ? 8.018 8.347 -21.143 1.00 87.62 160 VAL A CA 1
ATOM 1230 C C . VAL A 1 160 ? 9.098 7.590 -20.337 1.00 87.62 160 VAL A C 1
ATOM 1232 O O . VAL A 1 160 ? 9.530 8.054 -19.289 1.00 87.62 160 VAL A O 1
ATOM 1235 N N . GLY A 1 161 ? 9.585 6.443 -20.828 1.00 87.38 161 GLY A N 1
ATOM 1236 C CA . GLY A 1 161 ? 10.643 5.667 -20.171 1.00 87.38 161 GLY A CA 1
ATOM 1237 C C . GLY A 1 161 ? 10.156 4.646 -19.137 1.00 87.38 161 GLY A C 1
ATOM 1238 O O . GLY A 1 161 ? 10.985 4.050 -18.452 1.00 87.38 161 GLY A O 1
ATOM 1239 N N . TYR A 1 162 ? 8.843 4.414 -19.022 1.00 92.81 162 TYR A N 1
ATOM 1240 C CA . TYR A 1 162 ? 8.302 3.372 -18.145 1.00 92.81 162 TYR A CA 1
ATOM 1241 C C . TYR A 1 162 ? 8.535 1.964 -18.696 1.00 92.81 162 TYR A C 1
ATOM 1243 O O . TYR A 1 162 ? 8.765 1.756 -19.890 1.00 92.81 162 TYR A O 1
ATOM 1251 N N . GLN A 1 163 ? 8.422 0.971 -17.821 1.00 91.56 163 GLN A N 1
ATOM 1252 C CA . GLN A 1 163 ? 8.448 -0.432 -18.200 1.00 91.56 163 GLN A CA 1
ATOM 1253 C C . GLN A 1 163 ? 7.247 -0.798 -19.097 1.00 91.56 163 GLN A C 1
ATOM 1255 O O . GLN A 1 163 ? 6.136 -0.305 -18.881 1.00 91.56 163 GLN A O 1
ATOM 1260 N N . PRO A 1 164 ? 7.412 -1.705 -20.080 1.00 92.69 164 PRO A N 1
ATOM 1261 C CA . PRO A 1 164 ? 6.303 -2.163 -20.924 1.00 92.69 164 PRO A CA 1
ATOM 1262 C C . PRO A 1 164 ? 5.240 -2.942 -20.131 1.00 92.69 164 PRO A C 1
ATOM 1264 O O . PRO A 1 164 ? 4.096 -3.044 -20.560 1.00 92.69 164 PRO A O 1
ATOM 1267 N N . THR A 1 165 ? 5.602 -3.458 -18.954 1.00 92.38 165 THR A N 1
ATOM 1268 C CA . THR A 1 165 ? 4.739 -4.220 -18.043 1.00 92.38 165 THR A CA 1
ATOM 1269 C C . THR A 1 165 ? 3.981 -3.351 -17.037 1.00 92.38 165 THR A C 1
ATOM 1271 O O . THR A 1 165 ? 3.328 -3.898 -16.154 1.00 92.38 165 THR A O 1
ATOM 1274 N N . LEU A 1 166 ? 4.017 -2.017 -17.170 1.00 91.75 166 LEU A N 1
ATOM 1275 C CA . LEU A 1 166 ? 3.489 -1.082 -16.169 1.00 91.75 166 LEU A CA 1
ATOM 1276 C C . LEU A 1 166 ? 2.037 -1.382 -15.782 1.00 91.75 166 LEU A C 1
ATOM 1278 O O . LEU A 1 166 ? 1.721 -1.473 -14.602 1.00 91.75 166 LEU A O 1
ATOM 1282 N N . ALA A 1 167 ? 1.160 -1.556 -16.773 1.00 92.00 167 ALA A N 1
ATOM 1283 C CA . ALA A 1 167 ? -0.260 -1.798 -16.527 1.00 92.00 167 ALA A CA 1
ATOM 1284 C C . ALA A 1 167 ? -0.506 -3.112 -15.769 1.00 92.00 167 ALA A C 1
ATOM 1286 O O . ALA A 1 167 ? -1.374 -3.167 -14.905 1.00 92.00 167 ALA A O 1
ATOM 1287 N N . VAL A 1 168 ? 0.277 -4.152 -16.065 1.00 91.31 168 VAL A N 1
ATOM 1288 C CA . VAL A 1 168 ? 0.153 -5.464 -15.417 1.00 91.31 168 VAL A CA 1
ATOM 1289 C C . VAL A 1 168 ? 0.701 -5.412 -13.992 1.00 91.31 168 VAL A C 1
ATOM 1291 O O . VAL A 1 168 ? 0.066 -5.917 -13.076 1.00 91.31 168 VAL A O 1
ATOM 1294 N N . GLU A 1 169 ? 1.846 -4.762 -13.786 1.00 89.69 169 GLU A N 1
ATOM 1295 C CA . GLU A 1 169 ? 2.454 -4.616 -12.458 1.00 89.69 169 GLU A CA 1
ATOM 1296 C C . GLU A 1 169 ? 1.606 -3.746 -11.525 1.00 89.69 169 GLU A C 1
ATOM 1298 O O . GLU A 1 169 ? 1.476 -4.070 -10.350 1.00 89.69 169 GLU A O 1
ATOM 1303 N N . MET A 1 170 ? 1.000 -2.677 -12.049 1.00 90.94 170 MET A N 1
ATOM 1304 C CA . MET A 1 170 ? 0.078 -1.824 -11.295 1.00 90.94 170 MET A CA 1
ATOM 1305 C C . MET A 1 170 ? -1.284 -2.478 -11.070 1.00 90.94 170 MET A C 1
ATOM 1307 O O . MET A 1 170 ? -1.889 -2.259 -10.030 1.00 90.94 170 MET A O 1
ATOM 1311 N N . GLY A 1 171 ? -1.788 -3.250 -12.036 1.00 89.62 171 GLY A N 1
ATOM 1312 C CA . GLY A 1 171 ? -3.063 -3.957 -11.906 1.00 89.62 171 GLY A CA 1
ATOM 1313 C C . GLY A 1 171 ? -2.993 -5.160 -10.965 1.00 89.62 171 GLY A C 1
ATOM 1314 O O . GLY A 1 171 ? -3.998 -5.507 -10.353 1.00 89.62 171 GLY A O 1
ATOM 1315 N N . GLY A 1 172 ? -1.816 -5.779 -10.841 1.00 88.19 172 GLY A N 1
ATOM 1316 C CA . GLY A 1 172 ? -1.564 -6.880 -9.912 1.00 88.19 172 GLY A CA 1
ATOM 1317 C C . GLY A 1 172 ? -1.312 -6.454 -8.461 1.00 88.19 172 GLY A C 1
ATOM 1318 O O . GLY A 1 172 ? -1.169 -7.332 -7.613 1.00 88.19 172 GLY A O 1
ATOM 1319 N N . LEU A 1 173 ? -1.234 -5.146 -8.180 1.00 85.00 173 LEU A N 1
ATOM 1320 C CA . LEU A 1 173 ? -1.106 -4.562 -6.839 1.00 85.00 173 LEU A CA 1
ATOM 1321 C C . LEU A 1 173 ? -2.447 -3.958 -6.376 1.00 85.00 173 LEU A C 1
ATOM 1323 O O . LEU A 1 173 ? -2.839 -4.209 -5.221 1.00 85.00 173 LEU A O 1
#

Radius of gyration: 16.77 Å; chains: 1; bounding box: 41×36×45 Å

pLDDT: mean 89.8, std 5.06, range [70.19, 96.69]